Protein AF-A0A1R1ANT0-F1 (afdb_monomer)

Sequence (80 aa):
MMALIVLLLSSVMVGTAIWRRNSKNNRQREGGWALVILIIGVGIMAAKHMHLPIPNPADWITAIFSPVYKPILKWIEQGA

Mean predicted aligned error: 5.75 Å

Secondary structure (DSSP, 8-state):
-HHHHHHHHHHHHHHHHHHHHHHHTT-HHHHHHHHHHHHHHHHHHHHHHTT--PPPHHHHHHHHHHHHHHHHHHHHHT--

Solvent-accessible surface area (backbone atoms only — not comparable to full-atom values): 4594 Å² total; per-residue (Å²): 108,73,67,56,52,53,52,50,54,51,48,52,55,50,46,53,49,45,45,56,55,20,57,75,66,74,35,52,71,62,32,51,52,51,46,53,52,48,51,52,52,51,49,54,53,51,38,55,75,68,68,49,94,71,78,58,72,66,55,56,52,49,61,71,44,39,81,61,51,51,60,54,52,50,49,60,75,71,55,127

Structure (mmCIF, N/CA/C/O backbone):
data_AF-A0A1R1ANT0-F1
#
_entry.id   AF-A0A1R1ANT0-F1
#
loop_
_atom_site.group_PDB
_atom_site.id
_atom_site.type_symbol
_atom_site.label_atom_id
_atom_site.label_alt_id
_atom_site.label_comp_id
_atom_site.label_asym_id
_atom_site.label_entity_id
_atom_site.label_seq_id
_atom_site.pdbx_PDB_ins_code
_atom_site.Cartn_x
_atom_site.Cartn_y
_atom_site.Cartn_z
_atom_site.occupancy
_atom_site.B_iso_or_equiv
_atom_site.auth_seq_id
_atom_site.auth_comp_id
_atom_site.auth_asym_id
_atom_site.auth_atom_id
_atom_site.pdbx_PDB_model_num
ATOM 1 N N . MET A 1 1 ? -15.880 5.178 -13.186 1.00 83.44 1 MET A N 1
ATOM 2 C CA . MET A 1 1 ? -16.545 6.116 -12.240 1.00 83.44 1 MET A CA 1
ATOM 3 C C . MET A 1 1 ? -17.260 5.402 -11.094 1.00 83.44 1 MET A C 1
ATOM 5 O O . MET A 1 1 ? -16.794 5.524 -9.972 1.00 83.44 1 MET A O 1
ATOM 9 N N . MET A 1 2 ? -18.310 4.605 -11.341 1.00 92.00 2 MET A N 1
ATOM 10 C CA . MET A 1 2 ? -19.006 3.853 -10.276 1.00 92.00 2 MET A CA 1
ATOM 11 C C . MET A 1 2 ? -18.060 2.942 -9.471 1.00 92.00 2 MET A C 1
ATOM 13 O O . MET A 1 2 ? -18.103 2.932 -8.246 1.00 92.00 2 MET A O 1
ATOM 17 N N . ALA A 1 3 ? -17.137 2.255 -10.152 1.00 91.56 3 ALA A N 1
ATOM 18 C CA . ALA A 1 3 ? -16.129 1.409 -9.509 1.00 91.56 3 ALA A CA 1
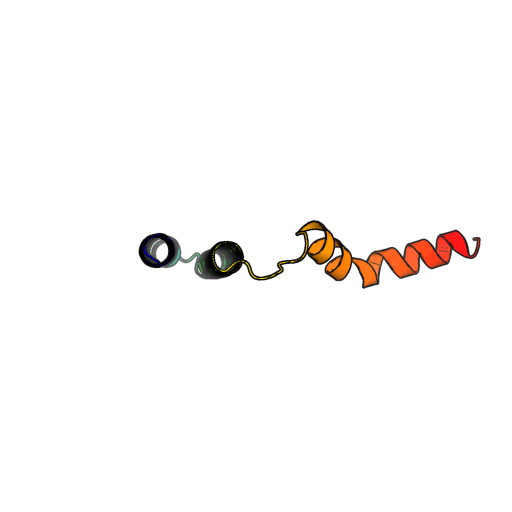ATOM 19 C C . ALA A 1 3 ? -15.219 2.179 -8.532 1.00 91.56 3 ALA A C 1
ATOM 21 O O . ALA A 1 3 ? -14.930 1.679 -7.450 1.00 91.56 3 ALA A O 1
ATOM 22 N N . LEU A 1 4 ? -14.815 3.409 -8.872 1.00 93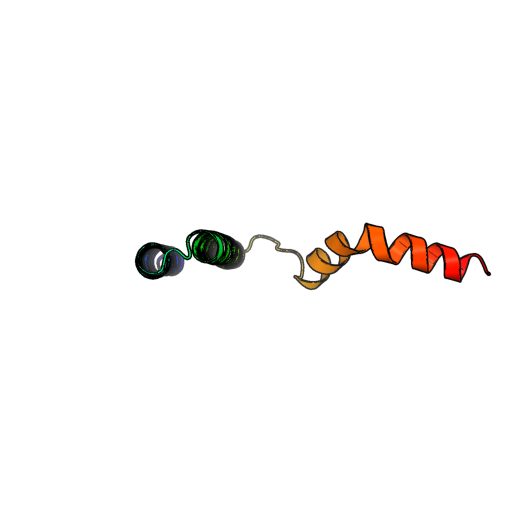.62 4 LEU A N 1
ATOM 23 C CA . LEU A 1 4 ? -13.995 4.249 -7.989 1.00 93.62 4 LEU A CA 1
ATOM 24 C C . LEU A 1 4 ? -14.776 4.683 -6.749 1.00 93.62 4 LEU A C 1
ATOM 26 O O . LEU A 1 4 ? -14.230 4.674 -5.655 1.00 93.62 4 LEU A O 1
ATOM 30 N N . ILE A 1 5 ? -16.059 5.014 -6.905 1.00 95.19 5 ILE A N 1
ATOM 31 C CA . ILE A 1 5 ? -16.923 5.384 -5.777 1.00 95.19 5 ILE A CA 1
ATOM 32 C C . ILE A 1 5 ? -17.061 4.201 -4.813 1.00 95.19 5 ILE A C 1
ATOM 34 O O . ILE A 1 5 ? -16.854 4.360 -3.613 1.00 95.19 5 ILE A O 1
ATOM 38 N N . VAL A 1 6 ? -17.341 3.001 -5.332 1.00 96.38 6 VAL A N 1
ATOM 39 C CA . VAL A 1 6 ? -17.436 1.778 -4.517 1.00 96.38 6 VAL A CA 1
ATOM 40 C C . VAL A 1 6 ? -16.105 1.465 -3.825 1.00 96.38 6 VAL A C 1
ATOM 42 O O . VAL A 1 6 ? -16.086 1.141 -2.636 1.00 96.38 6 VAL A O 1
ATOM 45 N N . LEU A 1 7 ? -14.981 1.607 -4.532 1.00 96.19 7 LEU A N 1
ATOM 46 C CA . LEU A 1 7 ? -13.642 1.423 -3.972 1.00 96.19 7 LEU A CA 1
ATOM 47 C C . LEU A 1 7 ? -13.353 2.413 -2.832 1.00 96.19 7 LEU A C 1
ATOM 49 O O . LEU A 1 7 ? -12.868 2.019 -1.774 1.00 96.19 7 LEU A O 1
ATOM 53 N N . LEU A 1 8 ? -13.689 3.691 -3.011 1.00 96.12 8 LEU A N 1
ATOM 54 C CA . LEU A 1 8 ? -13.482 4.710 -1.985 1.00 96.12 8 LEU A CA 1
ATOM 55 C C . LEU A 1 8 ? -14.370 4.457 -0.763 1.00 96.12 8 LEU A C 1
ATOM 57 O O . LEU A 1 8 ? -13.860 4.424 0.355 1.00 96.12 8 LEU A O 1
ATOM 61 N N . LEU A 1 9 ? -15.662 4.181 -0.958 1.00 97.56 9 LEU A N 1
ATOM 62 C CA . LEU A 1 9 ? -16.586 3.890 0.144 1.00 97.56 9 LEU A CA 1
ATOM 63 C C . LEU A 1 9 ? -16.165 2.646 0.935 1.00 97.56 9 LEU A C 1
ATOM 65 O O . LEU A 1 9 ? -16.117 2.678 2.166 1.00 97.56 9 LEU A O 1
ATOM 69 N N . SER A 1 10 ? -15.804 1.566 0.238 1.00 96.88 10 SER A N 1
ATOM 70 C CA . SER A 1 10 ? -15.307 0.347 0.884 1.00 96.88 10 SER A CA 1
ATOM 71 C C . SER A 1 10 ? -13.998 0.593 1.636 1.00 96.88 10 SER A C 1
ATOM 73 O O . SER A 1 10 ? -13.866 0.141 2.773 1.00 96.88 10 SER A O 1
ATOM 75 N N . SER A 1 11 ? -13.065 1.371 1.079 1.00 97.19 11 SER A N 1
ATOM 76 C CA . SER A 1 11 ? -11.817 1.706 1.771 1.00 97.19 11 SER A CA 1
ATOM 77 C C . SER A 1 11 ? -12.035 2.537 3.038 1.00 97.19 11 SER A C 1
ATOM 79 O O . SER A 1 11 ? -11.410 2.256 4.058 1.00 97.19 11 SER A O 1
ATOM 81 N N . VAL A 1 12 ? -12.971 3.492 3.034 1.00 97.75 12 VAL A N 1
ATOM 82 C CA . VAL A 1 12 ? -13.326 4.274 4.231 1.00 97.75 12 VAL A CA 1
ATOM 83 C C . VAL A 1 12 ? -13.942 3.372 5.301 1.00 97.75 12 VAL A C 1
ATOM 85 O O . VAL A 1 12 ? -13.573 3.448 6.476 1.00 97.75 12 VAL A O 1
ATOM 88 N N . MET A 1 13 ? -14.841 2.467 4.909 1.00 98.12 13 MET A N 1
ATOM 89 C CA . MET A 1 13 ? -15.452 1.510 5.832 1.00 98.12 13 MET A CA 1
ATOM 90 C C . MET A 1 13 ? -14.407 0.570 6.457 1.00 98.12 13 MET A C 1
ATOM 92 O O . MET A 1 13 ? -14.394 0.365 7.670 1.00 98.12 13 MET A O 1
ATOM 96 N N . VAL A 1 14 ? -13.480 0.040 5.657 1.00 97.75 14 VAL A N 1
ATOM 97 C CA . VAL A 1 14 ? -12.394 -0.820 6.154 1.00 97.75 14 VAL A CA 1
ATOM 98 C C . VAL A 1 14 ? -11.415 -0.030 7.026 1.00 97.75 14 VAL A C 1
ATOM 100 O O . VAL A 1 14 ? -11.048 -0.490 8.105 1.00 97.75 14 VAL A O 1
ATOM 103 N N . GLY A 1 15 ? -11.030 1.178 6.615 1.00 97.56 15 GLY A N 1
ATOM 104 C CA . GLY A 1 15 ? -10.119 2.040 7.369 1.00 97.56 15 GLY A CA 1
ATOM 105 C C . GLY A 1 15 ? -10.679 2.426 8.739 1.00 97.56 15 GLY A C 1
ATOM 106 O O . GLY A 1 15 ? -9.984 2.323 9.751 1.00 97.56 15 GLY A O 1
ATOM 107 N N . THR A 1 16 ? -11.965 2.779 8.808 1.00 97.62 16 THR A N 1
ATOM 108 C CA . THR A 1 16 ? -12.645 3.060 10.084 1.00 97.62 16 THR A CA 1
ATOM 109 C C . THR A 1 16 ? -12.741 1.821 10.977 1.00 97.62 16 THR A C 1
ATOM 111 O O . THR A 1 16 ? -12.544 1.932 12.191 1.00 97.62 16 THR A O 1
ATOM 114 N N . ALA A 1 17 ? -12.967 0.633 10.406 1.00 97.62 17 ALA A N 1
ATOM 115 C CA . ALA A 1 17 ? -12.946 -0.626 11.150 1.00 97.62 17 ALA A CA 1
ATOM 116 C C . ALA A 1 17 ? -11.548 -0.950 11.715 1.00 97.62 17 ALA A C 1
ATOM 118 O O . ALA A 1 17 ? -11.432 -1.300 12.894 1.00 97.62 17 ALA A O 1
ATOM 119 N N . ILE A 1 18 ? -10.486 -0.777 10.914 1.00 96.88 18 ILE A N 1
ATOM 120 C CA . ILE A 1 18 ? -9.083 -0.932 11.339 1.00 96.88 18 ILE A CA 1
ATOM 121 C C . ILE A 1 18 ? -8.777 0.024 12.493 1.00 96.88 18 ILE A C 1
ATOM 123 O O . ILE A 1 18 ? -8.266 -0.405 13.531 1.00 96.88 18 ILE A O 1
ATOM 127 N N . TRP A 1 19 ? -9.131 1.301 12.337 1.00 95.44 19 TRP A N 1
ATOM 128 C CA . TRP A 1 19 ? -8.899 2.327 13.349 1.00 95.44 19 TRP A CA 1
ATOM 129 C C . TRP A 1 19 ? -9.595 1.990 14.669 1.00 95.44 19 TRP A C 1
ATOM 131 O O . TRP A 1 19 ? -8.944 1.924 15.711 1.00 95.44 19 TRP A O 1
ATOM 141 N N . ARG A 1 20 ? -10.904 1.699 14.635 1.00 96.88 20 ARG A N 1
ATOM 142 C CA . ARG A 1 20 ? -11.675 1.356 15.841 1.00 96.88 20 ARG A CA 1
ATOM 143 C C . ARG A 1 20 ? -11.113 0.125 16.548 1.00 96.88 20 ARG A C 1
ATOM 145 O O . ARG A 1 20 ? -10.928 0.156 17.765 1.00 96.88 20 ARG A O 1
ATOM 152 N N . ARG A 1 21 ? -10.812 -0.946 15.805 1.00 96.50 21 ARG A N 1
ATOM 153 C CA . ARG A 1 21 ? -10.263 -2.190 16.369 1.00 96.50 21 ARG A CA 1
ATOM 154 C C . ARG A 1 21 ? -8.911 -1.956 17.038 1.00 96.50 21 ARG A C 1
ATOM 156 O O . ARG A 1 21 ? -8.694 -2.417 18.156 1.00 96.50 21 ARG A O 1
ATOM 163 N N . ASN A 1 22 ? -8.009 -1.248 16.368 1.00 95.88 22 ASN A N 1
ATOM 164 C CA . ASN A 1 22 ? -6.644 -1.081 16.856 1.00 95.88 22 ASN A CA 1
ATOM 165 C C . ASN A 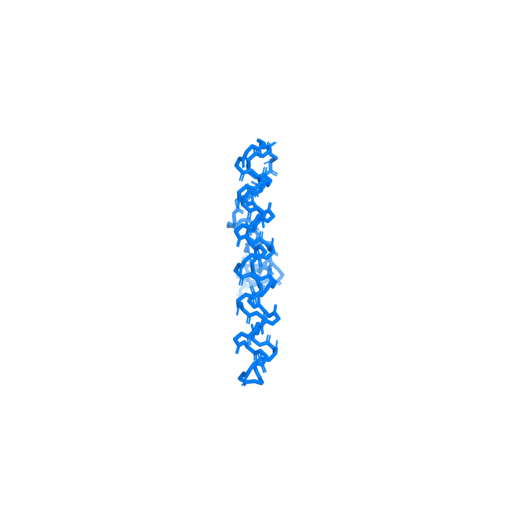1 22 ? -6.535 -0.016 17.946 1.00 95.88 22 ASN A C 1
ATOM 167 O O . ASN A 1 22 ? -5.742 -0.193 18.868 1.00 95.88 22 ASN A O 1
ATOM 171 N N . SER A 1 23 ? -7.386 1.014 17.923 1.00 94.06 23 SER A N 1
ATOM 172 C CA . SER A 1 23 ? -7.520 1.951 19.041 1.00 94.06 23 SER A CA 1
ATOM 173 C C . SER A 1 23 ? -8.043 1.252 20.297 1.00 94.06 23 SER A C 1
ATOM 175 O O . SER A 1 23 ? -7.498 1.476 21.371 1.00 94.06 23 SER A O 1
ATOM 177 N N . LYS A 1 24 ? -9.043 0.362 20.177 1.00 96.56 24 LYS A N 1
ATOM 178 C CA . LYS A 1 24 ? -9.573 -0.408 21.320 1.00 96.56 24 LYS A CA 1
ATOM 179 C C . LYS A 1 24 ? -8.514 -1.306 21.972 1.00 96.56 24 LYS A C 1
ATOM 181 O O . LYS A 1 24 ? -8.555 -1.525 23.175 1.00 96.56 24 LYS A O 1
ATOM 186 N N . ASN A 1 25 ? -7.567 -1.808 21.183 1.00 95.19 25 ASN A N 1
ATOM 187 C CA . ASN A 1 25 ? -6.538 -2.741 21.641 1.00 95.19 25 ASN A CA 1
ATOM 188 C C . ASN A 1 25 ? -5.193 -2.065 21.974 1.00 95.19 25 ASN A C 1
ATOM 190 O O . ASN A 1 25 ? -4.212 -2.777 22.166 1.00 95.19 25 ASN A O 1
ATOM 194 N N . ASN A 1 26 ? -5.108 -0.726 21.989 1.00 94.88 26 ASN A N 1
ATOM 195 C CA . ASN A 1 26 ? -3.849 0.029 22.129 1.00 94.88 26 ASN A CA 1
ATOM 196 C C . ASN A 1 26 ? -2.762 -0.337 21.091 1.00 94.88 26 ASN A C 1
ATOM 198 O O . ASN A 1 26 ? -1.568 -0.174 21.327 1.00 94.88 26 ASN A O 1
ATOM 202 N N . ARG A 1 27 ? -3.163 -0.784 19.896 1.00 95.50 27 ARG A N 1
ATOM 203 C CA . ARG A 1 27 ? -2.272 -1.181 18.788 1.00 95.50 27 ARG A CA 1
ATOM 204 C C . ARG A 1 27 ? -2.177 -0.102 17.712 1.00 95.50 27 ARG A C 1
ATOM 206 O O . ARG A 1 27 ? -2.251 -0.389 16.519 1.00 95.50 27 ARG A O 1
ATOM 213 N N . GLN A 1 28 ? -2.035 1.161 18.115 1.00 93.38 28 GLN A N 1
ATOM 214 C CA . GLN A 1 28 ? -2.072 2.283 17.168 1.00 93.38 28 GLN A CA 1
ATOM 215 C C . GLN A 1 28 ? -0.965 2.215 16.110 1.00 93.38 28 GLN A C 1
ATOM 217 O O . GLN A 1 28 ? -1.214 2.551 14.957 1.00 93.38 28 GLN A O 1
ATOM 222 N N . ARG A 1 29 ? 0.223 1.700 16.460 1.00 95.00 29 ARG A N 1
ATOM 223 C CA . ARG A 1 29 ? 1.325 1.524 15.501 1.00 95.00 29 ARG A CA 1
ATOM 224 C C . ARG A 1 29 ? 0.968 0.529 14.394 1.00 95.00 29 ARG A C 1
ATOM 226 O O . ARG A 1 29 ? 1.142 0.835 13.222 1.00 95.00 29 ARG A O 1
ATOM 233 N N . GLU A 1 30 ? 0.429 -0.635 14.757 1.00 95.00 30 GLU A N 1
ATOM 234 C CA . GLU A 1 30 ? -0.043 -1.642 13.792 1.00 95.00 30 GLU A CA 1
ATOM 235 C C . GLU A 1 30 ? -1.212 -1.107 12.957 1.00 95.00 30 GLU A C 1
ATOM 237 O O . GLU A 1 30 ? -1.263 -1.322 11.749 1.00 95.00 30 GLU A O 1
ATOM 242 N N . GLY A 1 31 ? -2.126 -0.356 13.582 1.00 96.12 31 GLY A N 1
ATOM 243 C CA . GLY A 1 31 ? -3.217 0.316 12.878 1.00 96.12 31 GLY A CA 1
ATOM 244 C C . GLY A 1 31 ? -2.741 1.348 11.869 1.00 96.12 31 GLY A C 1
ATOM 245 O O . GLY A 1 31 ? -3.244 1.355 10.751 1.00 96.12 31 GLY A O 1
ATOM 246 N N . GLY A 1 32 ? -1.740 2.153 12.223 1.00 96.19 32 GLY A N 1
ATOM 247 C CA . GLY A 1 32 ? -1.107 3.093 11.305 1.00 96.19 32 GLY A CA 1
ATOM 248 C C . GLY A 1 32 ? -0.535 2.383 10.079 1.00 96.19 32 GLY A C 1
ATOM 249 O O . GLY A 1 32 ? -0.876 2.740 8.955 1.00 96.19 32 GLY A O 1
ATOM 250 N N . TRP A 1 33 ? 0.247 1.318 10.280 1.00 97.69 33 TRP A N 1
ATOM 251 C CA . TRP A 1 33 ? 0.793 0.525 9.171 1.00 97.69 33 TRP A CA 1
ATOM 252 C C . TRP A 1 33 ? -0.292 -0.111 8.297 1.00 97.69 33 TRP A C 1
ATOM 254 O O . TRP A 1 33 ? -0.193 -0.071 7.073 1.00 97.69 33 TRP A O 1
ATOM 264 N N . ALA A 1 34 ? -1.355 -0.645 8.900 1.00 96.62 34 ALA A N 1
ATOM 265 C CA . ALA A 1 34 ? -2.477 -1.206 8.153 1.00 96.62 34 ALA A CA 1
ATOM 266 C C . ALA A 1 34 ? -3.192 -0.149 7.289 1.00 96.62 34 ALA A C 1
ATOM 268 O O . ALA A 1 34 ? -3.556 -0.435 6.149 1.00 96.62 34 ALA A O 1
ATOM 269 N N . LEU A 1 35 ? -3.351 1.080 7.792 1.00 97.44 35 LEU A N 1
ATOM 270 C CA . LEU A 1 35 ? -3.921 2.192 7.025 1.00 97.44 35 LEU A CA 1
ATOM 271 C C . LEU A 1 35 ? -3.003 2.641 5.884 1.00 97.44 35 LEU A C 1
ATOM 273 O O . LEU A 1 35 ? -3.491 2.894 4.785 1.00 97.44 35 LEU A O 1
ATOM 277 N N . VAL A 1 36 ? -1.686 2.688 6.105 1.00 97.06 36 VAL A N 1
ATOM 278 C CA . VAL A 1 36 ? -0.706 2.990 5.047 1.00 97.06 36 VAL A CA 1
ATOM 279 C C . VAL A 1 36 ? -0.806 1.969 3.912 1.00 97.06 36 VA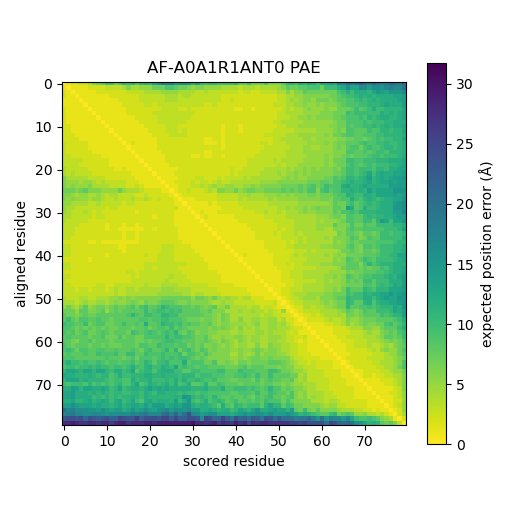L A C 1
ATOM 281 O O . VAL A 1 36 ? -0.921 2.353 2.749 1.00 97.06 36 VAL A O 1
ATOM 284 N N . ILE A 1 37 ? -0.839 0.673 4.239 1.00 96.12 37 ILE A N 1
ATOM 285 C CA . ILE A 1 37 ? -0.989 -0.405 3.249 1.00 96.12 37 ILE A CA 1
ATOM 286 C C . ILE A 1 37 ? -2.313 -0.265 2.485 1.00 96.12 37 ILE A C 1
ATOM 288 O O . ILE A 1 37 ? -2.332 -0.390 1.259 1.00 96.12 37 ILE A O 1
ATOM 292 N N . LEU A 1 38 ? -3.410 0.032 3.190 1.00 97.44 38 LEU A N 1
ATOM 293 C CA . LEU A 1 38 ? -4.724 0.234 2.580 1.00 97.44 38 LEU A CA 1
ATOM 294 C C . LEU A 1 38 ? -4.709 1.395 1.574 1.00 97.44 38 LEU A C 1
ATOM 296 O O . LEU A 1 38 ? -5.188 1.230 0.454 1.00 97.44 38 LEU A O 1
ATOM 300 N N . ILE A 1 39 ? -4.132 2.542 1.945 1.00 97.12 39 ILE A N 1
ATOM 301 C CA . ILE A 1 39 ? -4.040 3.726 1.076 1.00 97.12 39 ILE A CA 1
ATOM 302 C C . ILE A 1 39 ? -3.226 3.416 -0.183 1.00 97.12 39 ILE A C 1
ATOM 304 O O . ILE A 1 39 ? -3.665 3.737 -1.287 1.00 97.12 39 ILE A O 1
ATOM 308 N N . ILE A 1 40 ? -2.076 2.750 -0.038 1.00 95.19 40 ILE A N 1
ATOM 309 C CA . ILE A 1 40 ? -1.234 2.356 -1.177 1.00 95.19 40 ILE A CA 1
ATOM 310 C C . ILE A 1 40 ? -2.007 1.420 -2.116 1.00 95.19 40 ILE A C 1
ATOM 312 O O . ILE A 1 40 ? -2.040 1.647 -3.326 1.00 95.19 40 ILE A O 1
ATOM 316 N N . GLY A 1 41 ? -2.675 0.398 -1.572 1.00 94.38 41 GLY A N 1
ATOM 317 C CA . GLY A 1 41 ? -3.457 -0.555 -2.363 1.00 94.38 41 GLY A CA 1
ATOM 318 C C . GLY A 1 41 ? -4.609 0.103 -3.127 1.00 94.38 41 GLY A C 1
ATOM 319 O O . GLY A 1 41 ? -4.783 -0.148 -4.322 1.00 94.38 41 GLY A O 1
ATOM 320 N N . VAL A 1 42 ? -5.361 0.990 -2.468 1.00 96.31 42 VAL A N 1
ATOM 321 C CA . VAL A 1 42 ? -6.444 1.765 -3.096 1.00 96.31 42 VAL A CA 1
ATOM 322 C C . VAL A 1 42 ? -5.895 2.681 -4.186 1.00 96.31 42 VAL A C 1
ATOM 324 O O . VAL A 1 42 ? -6.464 2.728 -5.275 1.00 96.31 42 VAL A O 1
ATOM 327 N N . GLY A 1 43 ? -4.769 3.355 -3.935 1.00 94.31 43 GLY A N 1
ATOM 328 C CA . GLY A 1 43 ? -4.102 4.213 -4.913 1.00 94.31 43 GLY A CA 1
ATOM 329 C C . GLY A 1 43 ? -3.686 3.453 -6.172 1.00 94.31 43 GLY A C 1
ATOM 330 O O . GLY A 1 43 ? -4.007 3.882 -7.279 1.00 94.31 43 GLY A O 1
ATOM 331 N N . ILE A 1 44 ? -3.055 2.284 -6.019 1.00 93.25 44 ILE A N 1
ATOM 332 C CA . ILE A 1 44 ? -2.671 1.423 -7.150 1.00 93.25 44 ILE A CA 1
ATOM 333 C C . ILE A 1 44 ? -3.910 0.968 -7.929 1.00 93.25 44 ILE A C 1
ATOM 335 O O . ILE A 1 44 ? -3.918 1.008 -9.159 1.00 93.25 44 ILE A O 1
ATOM 339 N N . MET A 1 45 ? -4.968 0.543 -7.235 1.00 92.75 45 MET A N 1
ATOM 340 C CA . MET A 1 45 ? -6.190 0.066 -7.884 1.00 92.75 45 MET A CA 1
ATOM 341 C C . MET A 1 45 ? -6.913 1.190 -8.641 1.00 92.75 45 MET A C 1
ATOM 343 O O . MET A 1 45 ? -7.351 0.983 -9.774 1.00 92.75 45 MET A O 1
ATOM 347 N N . ALA A 1 46 ? -6.979 2.390 -8.060 1.00 94.12 46 ALA A N 1
ATOM 348 C CA . ALA A 1 46 ? -7.531 3.573 -8.711 1.00 94.12 46 ALA A CA 1
ATOM 349 C C . ALA A 1 46 ? -6.707 3.973 -9.944 1.00 94.12 46 ALA A C 1
ATOM 351 O O . ALA A 1 46 ? -7.270 4.167 -11.020 1.00 94.12 46 ALA A O 1
ATOM 352 N N . ALA A 1 47 ? -5.378 4.010 -9.821 1.00 92.81 47 ALA A N 1
ATOM 353 C CA . ALA A 1 47 ? -4.481 4.327 -10.925 1.00 92.81 47 ALA A CA 1
ATOM 354 C C . ALA A 1 47 ? -4.589 3.305 -12.074 1.00 92.81 47 ALA A C 1
ATOM 356 O O . ALA A 1 47 ? -4.644 3.704 -13.238 1.00 92.81 47 ALA A O 1
ATOM 357 N N . LYS A 1 48 ? -4.731 2.004 -11.767 1.00 91.19 48 LYS A N 1
ATOM 358 C CA . LYS A 1 48 ? -4.997 0.966 -12.780 1.00 91.19 48 LYS A CA 1
ATOM 359 C C . LYS A 1 48 ? -6.324 1.198 -13.495 1.00 91.19 48 LYS A C 1
ATOM 361 O O . LYS A 1 48 ? -6.389 1.056 -14.711 1.00 91.19 48 LYS A O 1
ATOM 366 N N . HIS A 1 49 ? -7.373 1.561 -12.758 1.00 92.44 49 HIS A N 1
ATOM 367 C CA . HIS A 1 49 ? -8.685 1.849 -13.343 1.00 92.44 49 HIS A CA 1
ATOM 368 C C . HIS A 1 49 ? -8.672 3.098 -14.236 1.00 92.44 49 HIS A C 1
ATOM 370 O O . HIS A 1 49 ? -9.443 3.180 -15.185 1.00 92.44 49 HIS A O 1
ATOM 376 N N . MET A 1 50 ? -7.788 4.057 -13.954 1.00 92.56 50 MET A N 1
ATOM 377 C CA . MET A 1 50 ? -7.566 5.245 -14.783 1.00 92.56 50 MET A CA 1
ATOM 378 C C . MET A 1 50 ? -6.597 5.000 -15.950 1.00 92.56 50 MET A C 1
ATOM 380 O O . MET A 1 50 ? -6.234 5.949 -16.637 1.00 92.56 50 MET A O 1
ATOM 384 N N . HIS A 1 51 ? -6.173 3.750 -16.170 1.00 91.12 51 HIS A N 1
ATOM 385 C CA . HIS A 1 51 ? -5.192 3.374 -17.191 1.00 91.12 51 HIS A CA 1
ATOM 386 C C . HIS A 1 51 ? -3.869 4.149 -17.089 1.00 91.12 51 HIS A C 1
ATOM 388 O O . HIS A 1 51 ? -3.186 4.360 -18.090 1.00 91.12 51 HIS A O 1
ATOM 394 N N . LEU A 1 52 ? -3.486 4.561 -15.876 1.00 90.88 52 LEU A N 1
ATOM 395 C CA . LEU A 1 52 ? -2.175 5.157 -15.655 1.00 90.88 52 LEU A CA 1
ATOM 396 C C . LEU A 1 52 ? -1.091 4.082 -15.835 1.00 90.88 52 LEU A C 1
ATOM 398 O O . LEU A 1 52 ? -1.282 2.942 -15.395 1.00 90.88 52 LEU A O 1
ATOM 402 N N . PRO A 1 53 ? 0.050 4.418 -16.457 1.00 88.81 53 PRO A N 1
ATOM 403 C CA . PRO A 1 53 ? 1.166 3.494 -16.584 1.00 88.81 53 PRO A CA 1
ATOM 404 C C . PRO A 1 53 ? 1.800 3.286 -15.207 1.00 88.81 53 PRO A C 1
ATOM 406 O O . PRO A 1 53 ? 2.525 4.137 -14.694 1.00 88.81 53 PRO A O 1
ATOM 409 N N . ILE A 1 54 ? 1.495 2.149 -14.587 1.00 86.69 54 ILE A N 1
ATOM 410 C CA . ILE A 1 54 ? 2.067 1.746 -13.304 1.00 86.69 54 ILE A CA 1
ATOM 411 C C . ILE A 1 54 ? 3.182 0.730 -13.583 1.00 86.69 54 ILE A C 1
ATOM 413 O O . ILE A 1 54 ? 2.899 -0.275 -14.242 1.00 86.69 54 ILE A O 1
ATOM 417 N N . PRO A 1 55 ? 4.417 0.951 -13.087 1.00 85.88 55 PRO A N 1
ATOM 418 C CA . PRO A 1 55 ? 5.503 -0.015 -13.231 1.00 85.88 55 PRO A CA 1
ATOM 419 C C . PRO A 1 55 ? 5.135 -1.371 -12.623 1.00 85.88 55 PRO A C 1
ATOM 421 O O . PRO A 1 55 ? 4.266 -1.461 -11.749 1.00 85.88 55 PRO A O 1
ATOM 424 N N . ASN A 1 56 ? 5.805 -2.435 -13.059 1.00 86.06 56 ASN A N 1
ATOM 425 C CA . ASN A 1 56 ? 5.587 -3.749 -12.471 1.00 86.06 56 ASN A CA 1
ATOM 426 C C . ASN A 1 56 ? 6.010 -3.702 -10.987 1.00 86.06 56 ASN A C 1
ATOM 428 O O . ASN A 1 56 ? 7.049 -3.122 -10.677 1.00 86.06 56 ASN A O 1
ATOM 432 N N . PRO A 1 57 ? 5.265 -4.312 -10.046 1.00 85.06 57 PRO A N 1
ATOM 433 C CA . PRO A 1 57 ? 5.691 -4.388 -8.649 1.00 85.06 57 PRO A CA 1
ATOM 434 C C . PRO A 1 57 ? 7.117 -4.922 -8.443 1.00 85.06 57 PRO A C 1
ATOM 436 O O . PRO A 1 57 ? 7.803 -4.505 -7.509 1.00 85.06 57 PRO A O 1
ATOM 439 N N . ALA A 1 58 ? 7.589 -5.801 -9.333 1.00 87.44 58 ALA A N 1
ATOM 440 C CA . ALA A 1 58 ? 8.969 -6.280 -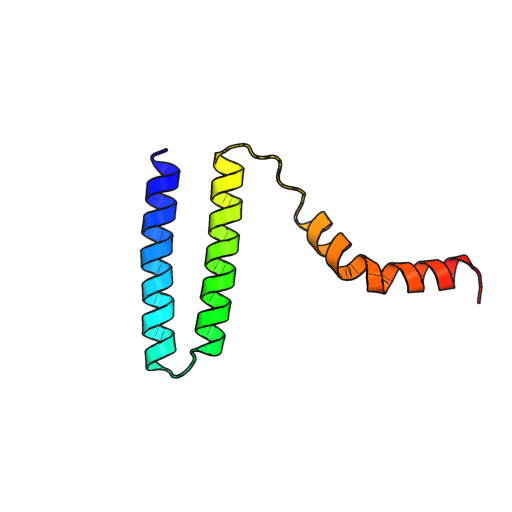9.331 1.00 87.44 58 ALA A CA 1
ATOM 441 C C . ALA A 1 58 ? 9.993 -5.146 -9.535 1.00 87.44 58 ALA A C 1
ATOM 443 O O . ALA A 1 58 ? 11.068 -5.171 -8.931 1.00 87.44 58 ALA A O 1
ATOM 444 N N . ASP A 1 59 ? 9.646 -4.117 -10.309 1.00 89.75 59 ASP A N 1
ATOM 445 C CA . ASP A 1 59 ? 10.503 -2.957 -10.562 1.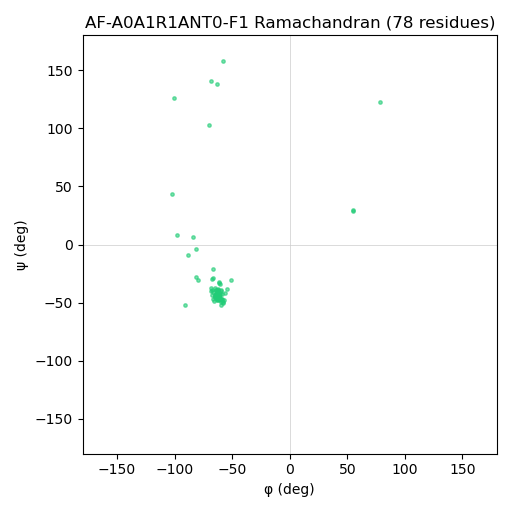00 89.75 59 ASP A CA 1
ATOM 446 C C . ASP A 1 59 ? 10.670 -2.121 -9.289 1.00 89.75 59 ASP A C 1
ATOM 448 O O . ASP A 1 59 ? 11.765 -1.641 -9.000 1.00 89.75 59 ASP A O 1
ATOM 452 N N . TRP A 1 60 ? 9.615 -1.996 -8.475 1.00 89.31 60 TRP A N 1
ATOM 453 C CA . TRP A 1 60 ? 9.677 -1.287 -7.191 1.00 89.31 60 TRP A CA 1
ATOM 454 C C . TRP A 1 60 ? 10.604 -1.989 -6.207 1.00 89.31 60 TRP A C 1
ATOM 456 O O . TRP A 1 60 ? 11.444 -1.347 -5.579 1.00 89.31 60 TRP A O 1
ATOM 466 N N . ILE A 1 61 ? 10.479 -3.315 -6.106 1.00 88.00 61 ILE A N 1
ATOM 467 C CA . ILE A 1 61 ? 11.349 -4.144 -5.267 1.00 88.00 61 ILE A CA 1
ATOM 468 C C . ILE A 1 61 ? 12.795 -3.978 -5.740 1.00 88.00 61 ILE A C 1
ATOM 470 O O . ILE A 1 61 ? 13.683 -3.655 -4.953 1.00 88.00 61 ILE A O 1
ATOM 474 N N . THR A 1 62 ? 13.022 -4.108 -7.044 1.00 91.06 62 THR A N 1
ATOM 475 C CA . THR A 1 62 ? 14.350 -3.962 -7.643 1.00 91.06 62 THR A CA 1
ATOM 476 C C . THR A 1 62 ? 14.950 -2.588 -7.362 1.00 91.06 62 THR A C 1
ATOM 478 O O . THR A 1 62 ? 16.126 -2.506 -7.014 1.00 91.06 62 THR A O 1
ATOM 481 N N . ALA A 1 63 ? 14.164 -1.514 -7.456 1.00 91.19 63 ALA A N 1
ATOM 482 C CA . ALA A 1 63 ? 14.619 -0.161 -7.159 1.00 91.19 63 ALA A CA 1
ATOM 483 C C . ALA A 1 63 ? 15.037 -0.007 -5.687 1.00 91.19 63 ALA A C 1
ATOM 485 O O . ALA A 1 63 ? 16.132 0.494 -5.424 1.00 91.19 63 ALA A O 1
ATOM 486 N N . ILE A 1 64 ? 14.219 -0.507 -4.752 1.00 93.31 64 ILE A N 1
ATOM 487 C CA . ILE A 1 64 ? 14.477 -0.458 -3.302 1.00 93.31 64 ILE A CA 1
ATOM 488 C C . ILE A 1 64 ? 15.755 -1.216 -2.937 1.00 93.31 64 ILE A C 1
ATOM 490 O O . ILE A 1 64 ? 16.566 -0.718 -2.160 1.00 93.31 64 ILE A O 1
ATOM 494 N N . PHE A 1 65 ? 15.955 -2.407 -3.504 1.00 92.94 65 PHE A N 1
ATOM 495 C CA . PHE A 1 65 ? 17.106 -3.251 -3.176 1.00 92.94 65 PHE A CA 1
ATOM 496 C C . PHE A 1 65 ? 18.344 -2.961 -4.031 1.00 92.94 65 PHE A C 1
ATOM 498 O O . PHE A 1 65 ? 19.428 -3.452 -3.712 1.00 92.94 65 PHE A O 1
ATOM 505 N N . SER A 1 66 ? 18.227 -2.136 -5.077 1.00 92.50 66 SER A N 1
ATOM 506 C CA . SER A 1 66 ? 19.352 -1.788 -5.954 1.00 92.50 66 SER A CA 1
ATOM 507 C C . SER A 1 66 ? 20.585 -1.233 -5.242 1.00 92.50 66 SER A C 1
ATOM 509 O O . SER A 1 66 ? 21.683 -1.641 -5.623 1.00 92.50 66 SER A O 1
ATOM 511 N N . PRO A 1 67 ? 20.476 -0.400 -4.189 1.00 92.81 67 PRO A N 1
ATOM 512 C CA . PRO A 1 67 ? 21.652 0.076 -3.466 1.00 92.81 67 PRO A CA 1
ATOM 513 C C . PRO A 1 67 ? 22.384 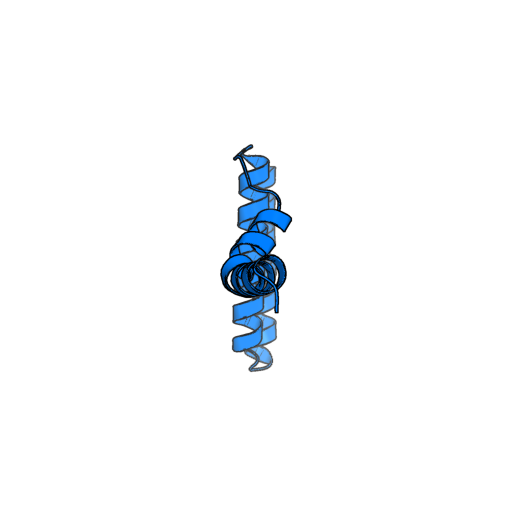-1.045 -2.718 1.00 92.81 67 PRO A C 1
ATOM 515 O O . PRO A 1 67 ? 23.556 -0.889 -2.401 1.00 92.81 67 PRO A O 1
ATOM 518 N N . VAL A 1 68 ? 21.708 -2.165 -2.439 1.00 93.00 68 VAL A N 1
ATOM 519 C CA . VAL A 1 68 ? 22.257 -3.298 -1.685 1.00 93.00 68 VAL A CA 1
ATOM 520 C C . VAL A 1 68 ? 22.904 -4.314 -2.619 1.00 93.00 68 VAL A C 1
ATOM 522 O O . VAL A 1 68 ? 24.059 -4.676 -2.421 1.00 93.00 68 VAL A O 1
ATOM 525 N N . TYR A 1 69 ? 22.189 -4.774 -3.652 1.00 90.19 69 TYR A N 1
ATOM 526 C CA . TYR A 1 69 ? 22.700 -5.857 -4.497 1.00 90.19 69 TYR A CA 1
ATOM 527 C C . TYR A 1 69 ? 23.683 -5.370 -5.571 1.00 90.19 69 TYR A C 1
ATOM 529 O O . TYR A 1 69 ? 24.562 -6.134 -5.961 1.00 90.19 69 TYR A O 1
ATOM 537 N N . LYS A 1 70 ? 23.583 -4.119 -6.055 1.00 92.69 70 LYS A N 1
ATOM 538 C CA . LYS A 1 70 ? 24.483 -3.620 -7.115 1.00 92.69 70 LYS A CA 1
ATOM 539 C C . LYS A 1 70 ? 25.954 -3.565 -6.681 1.00 92.69 70 LYS A C 1
ATOM 541 O O . LYS A 1 70 ? 26.791 -3.991 -7.470 1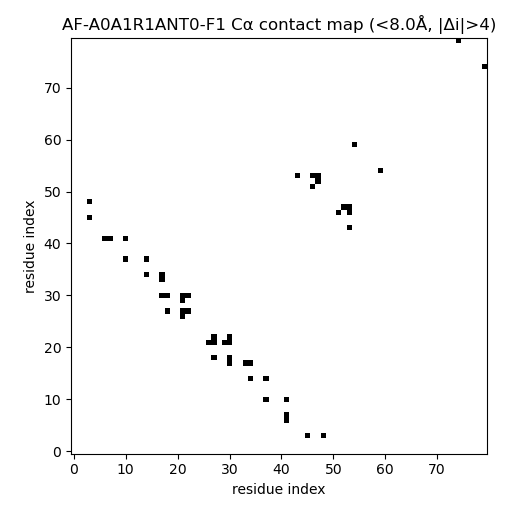.00 92.69 70 LYS A O 1
ATOM 546 N N . PRO A 1 71 ? 26.310 -3.094 -5.469 1.00 93.44 71 PRO A N 1
ATOM 547 C CA . PRO A 1 71 ? 27.694 -3.155 -5.000 1.00 93.44 71 PRO A CA 1
ATOM 548 C C . PRO A 1 71 ? 28.219 -4.586 -4.868 1.00 93.44 71 PRO A C 1
ATOM 550 O O . PRO A 1 71 ? 29.367 -4.839 -5.214 1.00 93.44 71 PRO A O 1
ATOM 553 N N . ILE A 1 72 ? 27.375 -5.519 -4.414 1.00 91.44 72 ILE A N 1
ATOM 554 C CA . ILE A 1 72 ? 27.733 -6.938 -4.273 1.00 91.44 72 ILE A CA 1
ATOM 555 C C . ILE A 1 72 ? 27.998 -7.557 -5.649 1.00 91.44 72 ILE A C 1
ATOM 557 O O . ILE A 1 72 ? 29.036 -8.179 -5.842 1.00 91.44 72 ILE A O 1
ATOM 561 N N . LEU A 1 73 ? 27.100 -7.340 -6.617 1.00 91.81 73 LEU A N 1
ATOM 562 C CA . LEU A 1 73 ? 27.299 -7.775 -8.003 1.00 91.81 73 LEU A CA 1
ATOM 563 C C . LEU A 1 73 ? 28.589 -7.200 -8.583 1.00 91.81 73 LEU A C 1
ATOM 565 O O . LEU A 1 73 ? 29.398 -7.948 -9.113 1.00 91.81 73 LEU A O 1
ATOM 569 N N . LYS A 1 74 ? 28.818 -5.894 -8.408 1.00 92.69 74 LYS A N 1
ATOM 570 C CA . LYS A 1 74 ? 30.035 -5.231 -8.881 1.00 92.69 74 LYS A CA 1
ATOM 571 C C . LYS A 1 74 ? 31.298 -5.834 -8.261 1.00 92.69 74 LYS A C 1
ATOM 573 O O . LYS A 1 74 ? 32.289 -5.987 -8.961 1.00 92.69 74 LYS A O 1
ATOM 578 N N . TRP A 1 75 ? 31.273 -6.178 -6.973 1.00 92.31 75 TRP A N 1
ATOM 579 C CA . TRP A 1 75 ? 32.394 -6.842 -6.303 1.00 92.31 75 TRP A CA 1
ATOM 580 C C . TRP A 1 75 ? 32.664 -8.240 -6.880 1.00 92.31 75 TRP A C 1
ATOM 582 O O . TRP A 1 75 ? 33.813 -8.569 -7.150 1.00 92.31 75 TRP A O 1
ATOM 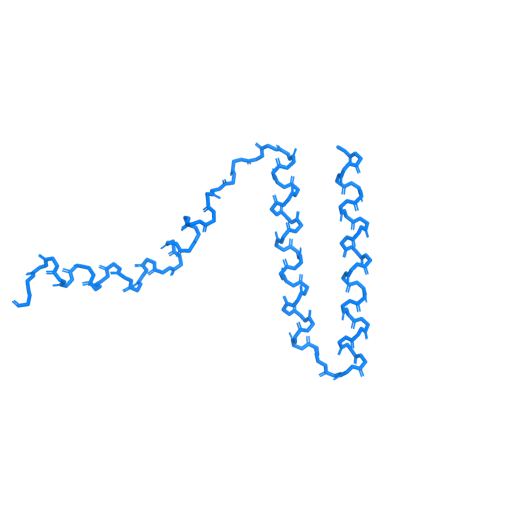592 N N . ILE A 1 76 ? 31.617 -9.028 -7.147 1.00 92.19 76 ILE A N 1
ATOM 593 C CA . ILE A 1 76 ? 31.740 -10.357 -7.772 1.00 92.19 76 ILE A CA 1
ATOM 594 C C . ILE A 1 76 ? 32.278 -10.245 -9.208 1.00 92.19 76 ILE A C 1
ATOM 596 O O . ILE A 1 76 ? 33.173 -10.991 -9.594 1.00 92.19 76 ILE A O 1
ATOM 600 N N . GLU A 1 77 ? 31.749 -9.309 -9.999 1.00 91.50 77 GLU A N 1
ATOM 601 C CA . GLU A 1 77 ? 32.133 -9.096 -11.402 1.00 91.50 77 GLU A CA 1
ATOM 602 C C . GLU A 1 77 ? 33.569 -8.580 -11.562 1.00 91.50 77 GLU A C 1
ATOM 604 O O . GLU A 1 77 ? 34.212 -8.861 -12.571 1.00 91.50 77 GLU A O 1
ATOM 609 N N . GLN A 1 78 ? 34.084 -7.832 -10.581 1.00 86.19 78 GLN A N 1
ATOM 610 C CA . GLN A 1 78 ? 35.450 -7.296 -10.600 1.00 86.19 78 GLN A CA 1
ATOM 611 C C . GLN A 1 78 ? 36.520 -8.310 -10.169 1.00 86.19 78 GLN A C 1
ATOM 613 O O . GLN A 1 78 ? 37.704 -8.001 -10.285 1.00 86.19 78 GLN A O 1
ATOM 618 N N . GLY A 1 79 ? 36.114 -9.515 -9.757 1.00 71.12 79 GLY A N 1
ATOM 619 C CA . GLY A 1 79 ? 37.007 -10.563 -9.274 1.00 71.12 79 GLY A CA 1
ATOM 620 C C . GLY A 1 79 ? 37.447 -10.310 -7.833 1.00 71.12 79 GLY A C 1
ATOM 621 O O . GLY A 1 79 ? 38.014 -9.264 -7.517 1.00 71.12 79 GLY A O 1
ATOM 622 N N . ALA A 1 80 ? 37.172 -11.282 -6.962 1.00 54.88 80 ALA A N 1
ATOM 623 C CA . ALA A 1 80 ? 37.911 -11.437 -5.712 1.00 54.88 80 ALA A CA 1
ATOM 624 C C . ALA A 1 80 ? 39.381 -11.774 -6.002 1.00 54.88 80 ALA A C 1
ATOM 626 O O . ALA A 1 80 ? 39.624 -12.512 -6.988 1.00 54.88 80 ALA A O 1
#

Foldseek 3Di:
DVVLVVLVVVLVVVLVVLCVVCVVVVNVVVSVVVNVVSVVVSVVVVCVVVVHDDDDVVVVVCVVCVVPVVVVVVDVVVPD

pLDDT: mean 92.76, std 6.0, range [54.88, 98.12]

Radius of gyration: 18.99 Å; Cα contacts (8 Å, |Δi|>4): 26; chains: 1; bounding box: 57×18×39 Å